Protein AF-A0A2R7NK83-F1 (afdb_monomer_lite)

pLDDT: mean 91.46, std 11.52, range [40.16, 98.31]

Radius of gyration: 13.01 Å; chains: 1; bounding box: 43×22×31 Å

Foldseek 3Di:
DDPPPAFAEDDPLLVLLLLQCLCVVVVVPFPPNVVSVCVLLVHDDDVVVSVVSVVRSVVSCVVCVVVVNVVVSVVSSVVSCVVSRHDD

Sequence (88 aa):
MQITQEKRAITIADGFALRIVAAERMGLSPAYVDIAKLQLSGTKIHPMLGAAMEREARAINARLSFNNQVDVGNKIVSELVEEYGLTE

Structure (mmCIF, N/CA/C/O backbone):
data_AF-A0A2R7NK83-F1
#
_entry.id   AF-A0A2R7NK83-F1
#
loop_
_atom_site.group_PDB
_atom_site.id
_atom_site.type_symbol
_atom_site.label_atom_id
_atom_site.label_alt_id
_atom_site.label_comp_id
_atom_site.label_asym_id
_atom_site.label_entity_id
_atom_site.label_seq_id
_atom_site.pdbx_PDB_ins_code
_atom_site.Cartn_x
_atom_site.Cartn_y
_atom_site.Cartn_z
_atom_site.occupancy
_atom_site.B_iso_or_equiv
_atom_site.auth_seq_id
_atom_site.auth_comp_id
_atom_site.auth_asym_id
_atom_site.auth_atom_id
_atom_site.pdbx_PDB_model_num
ATOM 1 N N . MET A 1 1 ? -32.339 0.494 7.118 1.00 40.16 1 MET A N 1
ATOM 2 C CA . MET A 1 1 ? -31.345 1.007 8.080 1.00 40.16 1 MET A CA 1
ATOM 3 C C . MET A 1 1 ? -30.016 1.057 7.340 1.00 40.16 1 MET A C 1
ATOM 5 O O . MET A 1 1 ? -29.419 0.012 7.129 1.00 40.16 1 MET A O 1
ATOM 9 N N . GLN A 1 2 ? -29.636 2.213 6.792 1.00 44.19 2 GLN A N 1
ATOM 10 C CA . GLN A 1 2 ? -28.318 2.377 6.174 1.00 44.19 2 GLN A CA 1
ATOM 11 C C . GLN A 1 2 ? -27.335 2.629 7.312 1.00 44.19 2 GLN A C 1
ATOM 13 O O . GLN A 1 2 ? -27.413 3.655 7.977 1.00 44.19 2 GLN A O 1
ATOM 18 N N . ILE A 1 3 ? -26.478 1.650 7.585 1.00 48.91 3 ILE A N 1
ATOM 19 C CA . ILE A 1 3 ? -25.327 1.855 8.455 1.00 48.91 3 ILE A CA 1
ATOM 20 C C . ILE A 1 3 ? -24.334 2.624 7.589 1.00 48.91 3 ILE A C 1
ATOM 22 O O . ILE A 1 3 ? -23.683 2.041 6.726 1.00 48.91 3 ILE A O 1
ATOM 26 N N . THR A 1 4 ? -24.278 3.942 7.742 1.00 52.88 4 THR A N 1
ATOM 27 C CA . THR A 1 4 ? -23.149 4.731 7.257 1.00 52.88 4 THR A CA 1
ATOM 28 C C . THR A 1 4 ? -21.938 4.251 8.051 1.00 52.88 4 THR A C 1
ATOM 30 O O . THR A 1 4 ? -21.767 4.631 9.205 1.00 52.88 4 THR A O 1
ATOM 33 N N . GLN A 1 5 ? -21.144 3.334 7.491 1.00 61.19 5 GLN A N 1
ATOM 34 C CA . GLN A 1 5 ? -19.814 3.086 8.035 1.00 61.19 5 GLN A CA 1
ATOM 35 C C . GLN A 1 5 ? -19.029 4.387 7.876 1.00 61.19 5 GLN A C 1
ATOM 37 O O . GLN A 1 5 ? -18.825 4.863 6.759 1.00 61.19 5 GLN A O 1
ATOM 42 N N . GLU A 1 6 ? -18.663 5.002 8.997 1.00 70.38 6 GLU A N 1
ATOM 43 C CA . GLU A 1 6 ? -17.786 6.167 9.000 1.00 70.38 6 GLU A CA 1
ATOM 44 C C . GLU A 1 6 ? -16.434 5.764 8.407 1.00 70.38 6 GLU A C 1
ATOM 46 O O . GLU A 1 6 ? -15.848 4.754 8.809 1.00 70.38 6 GLU A O 1
ATOM 51 N N . LYS A 1 7 ? -15.952 6.535 7.425 1.00 82.31 7 LYS A N 1
ATOM 52 C CA . LYS A 1 7 ? -14.646 6.281 6.817 1.00 82.31 7 LYS A CA 1
ATOM 53 C C . LYS A 1 7 ? -13.542 6.489 7.859 1.00 82.31 7 LYS A C 1
ATOM 55 O O . LYS A 1 7 ? -13.560 7.471 8.600 1.00 82.31 7 LYS A O 1
ATOM 60 N N . ARG A 1 8 ? -12.563 5.583 7.905 1.00 88.94 8 ARG A N 1
ATOM 61 C CA . ARG A 1 8 ? -11.408 5.664 8.814 1.00 88.94 8 ARG A CA 1
ATOM 62 C C . ARG A 1 8 ? -10.280 6.470 8.171 1.00 88.94 8 ARG A C 1
ATOM 64 O O . ARG A 1 8 ? -9.897 6.187 7.040 1.00 88.94 8 ARG A O 1
ATOM 71 N N . ALA A 1 9 ? -9.706 7.420 8.910 1.00 90.44 9 ALA A N 1
ATOM 72 C CA . ALA A 1 9 ? -8.545 8.177 8.442 1.00 90.44 9 ALA A CA 1
ATOM 73 C C . ALA A 1 9 ? -7.340 7.257 8.166 1.00 90.44 9 ALA A C 1
ATOM 75 O O . ALA A 1 9 ? -7.024 6.373 8.972 1.00 90.44 9 ALA A O 1
ATOM 76 N N . ILE A 1 10 ? -6.666 7.473 7.037 1.00 92.69 10 ILE A N 1
ATOM 77 C CA . ILE A 1 10 ? -5.482 6.721 6.623 1.00 92.69 10 ILE A CA 1
ATOM 78 C C . ILE A 1 10 ? -4.335 7.022 7.587 1.00 92.69 10 ILE A C 1
ATOM 80 O O . ILE A 1 10 ? -3.940 8.167 7.796 1.00 92.69 10 ILE A O 1
ATOM 84 N N . THR A 1 11 ? -3.747 5.970 8.150 1.00 92.00 11 THR A N 1
ATOM 85 C CA . THR A 1 11 ? -2.481 6.070 8.881 1.00 92.00 11 THR A CA 1
ATOM 86 C C . THR A 1 11 ? -1.295 5.752 7.970 1.00 92.00 11 THR A C 1
ATOM 88 O O . THR A 1 11 ? -1.436 5.150 6.906 1.00 92.00 11 THR A O 1
ATOM 91 N N . ILE A 1 12 ? -0.079 6.071 8.421 1.00 90.69 12 ILE A N 1
ATOM 92 C CA . ILE A 1 12 ? 1.155 5.698 7.707 1.00 90.69 12 ILE A CA 1
ATOM 93 C C . ILE A 1 12 ? 1.229 4.177 7.472 1.00 90.69 12 ILE A C 1
ATOM 95 O O . ILE A 1 12 ? 1.618 3.732 6.392 1.00 90.69 12 ILE A O 1
ATOM 99 N N . ALA A 1 13 ? 0.817 3.376 8.461 1.00 91.50 13 ALA A N 1
ATOM 100 C CA . ALA A 1 13 ? 0.803 1.920 8.345 1.00 91.50 13 ALA A CA 1
ATOM 101 C C . ALA A 1 13 ? -0.197 1.435 7.282 1.00 91.50 13 ALA A C 1
ATOM 103 O O . ALA A 1 13 ? 0.106 0.491 6.548 1.00 91.50 13 ALA A O 1
ATOM 104 N N . ASP A 1 14 ? -1.344 2.110 7.151 1.00 94.50 14 ASP A N 1
ATOM 105 C CA . ASP A 1 14 ? -2.315 1.825 6.090 1.00 94.50 14 ASP A CA 1
ATOM 106 C C . ASP A 1 14 ? -1.737 2.175 4.716 1.00 94.50 14 ASP A C 1
ATOM 108 O O . ASP A 1 14 ? -1.892 1.400 3.781 1.00 94.50 14 ASP A O 1
ATOM 112 N N . GLY A 1 15 ? -0.973 3.266 4.597 1.00 94.62 15 GLY A N 1
ATOM 113 C CA . GLY A 1 15 ? -0.265 3.611 3.360 1.00 94.62 15 GLY A CA 1
ATOM 114 C C . GLY A 1 15 ? 0.706 2.519 2.883 1.00 94.62 15 GLY A C 1
ATOM 115 O O . GLY A 1 15 ? 0.786 2.229 1.686 1.00 94.62 15 GLY A O 1
ATOM 116 N N . PHE A 1 16 ? 1.424 1.864 3.802 1.00 96.12 16 PHE A N 1
ATOM 117 C CA . PHE A 1 16 ? 2.277 0.719 3.454 1.00 96.12 16 PHE A CA 1
ATOM 118 C C . PHE A 1 16 ? 1.455 -0.498 3.036 1.00 96.12 16 PHE A C 1
ATOM 120 O O . PHE A 1 16 ? 1.757 -1.125 2.019 1.00 96.12 16 PHE A O 1
ATOM 127 N N . ALA A 1 17 ? 0.397 -0.803 3.787 1.00 97.06 17 ALA A N 1
ATOM 128 C CA . ALA A 1 17 ? -0.480 -1.927 3.505 1.00 97.06 17 ALA A CA 1
ATOM 129 C C . ALA A 1 17 ? -1.203 -1.780 2.152 1.00 97.06 17 ALA A C 1
ATOM 131 O O . ALA A 1 17 ? -1.216 -2.726 1.365 1.00 97.06 17 ALA A O 1
ATOM 132 N N . LEU A 1 18 ? -1.710 -0.585 1.829 1.00 97.75 18 LEU A N 1
ATOM 133 C CA . LEU A 1 18 ? -2.329 -0.263 0.540 1.00 97.75 18 LEU A CA 1
ATOM 134 C C . LEU A 1 18 ? -1.381 -0.564 -0.621 1.00 97.75 18 LEU A C 1
ATOM 136 O O . LEU A 1 18 ? -1.776 -1.200 -1.594 1.00 97.75 18 LEU A O 1
ATOM 140 N N . ARG A 1 19 ? -0.109 -0.166 -0.507 1.00 97.94 19 ARG A N 1
ATOM 141 C CA . ARG A 1 19 ? 0.890 -0.405 -1.557 1.00 97.94 19 ARG A CA 1
ATOM 142 C C . ARG A 1 19 ? 1.205 -1.897 -1.737 1.00 97.94 19 ARG A C 1
ATOM 144 O O . ARG A 1 19 ? 1.388 -2.341 -2.869 1.00 97.94 19 ARG A O 1
ATOM 151 N N . ILE A 1 20 ? 1.236 -2.671 -0.649 1.00 98.31 20 ILE A N 1
ATOM 152 C CA . ILE A 1 20 ? 1.419 -4.132 -0.692 1.00 98.31 20 ILE A CA 1
ATOM 153 C C . ILE A 1 20 ? 0.230 -4.807 -1.383 1.00 98.31 20 ILE A C 1
ATOM 155 O O . ILE A 1 20 ? 0.421 -5.574 -2.324 1.00 98.31 20 ILE A O 1
ATOM 159 N N . VAL A 1 21 ? -1.000 -4.489 -0.977 1.00 98.25 21 VAL A N 1
ATOM 160 C CA . VAL A 1 21 ? -2.204 -5.085 -1.581 1.00 98.25 21 VAL A CA 1
ATOM 161 C C . VAL A 1 21 ? -2.368 -4.647 -3.041 1.00 98.25 21 VAL A C 1
ATOM 163 O O . VAL A 1 21 ? -2.748 -5.453 -3.890 1.00 98.25 21 VAL A O 1
ATOM 166 N N . ALA A 1 22 ? -2.002 -3.409 -3.382 1.00 98.12 22 ALA A N 1
ATOM 167 C CA . ALA A 1 22 ? -1.992 -2.955 -4.768 1.00 98.12 22 ALA A CA 1
ATOM 168 C C . ALA A 1 22 ? -1.021 -3.777 -5.631 1.00 98.12 22 ALA A C 1
ATOM 170 O O . ALA A 1 22 ? -1.391 -4.229 -6.711 1.00 98.12 22 ALA A O 1
ATOM 171 N N . ALA A 1 23 ? 0.191 -4.049 -5.141 1.00 97.94 23 ALA A N 1
ATOM 172 C CA . ALA A 1 23 ? 1.156 -4.880 -5.858 1.00 97.94 23 ALA A CA 1
ATOM 173 C C . ALA A 1 23 ? 0.696 -6.340 -6.024 1.00 97.94 23 ALA A C 1
ATOM 175 O O . ALA A 1 23 ? 0.975 -6.947 -7.059 1.00 97.94 23 ALA A O 1
ATOM 176 N N . GLU A 1 24 ? -0.036 -6.900 -5.054 1.00 98.19 24 GLU A N 1
ATOM 177 C CA . GLU A 1 24 ? -0.690 -8.209 -5.197 1.00 98.19 24 GLU A CA 1
ATOM 178 C C . GLU A 1 24 ? -1.699 -8.187 -6.3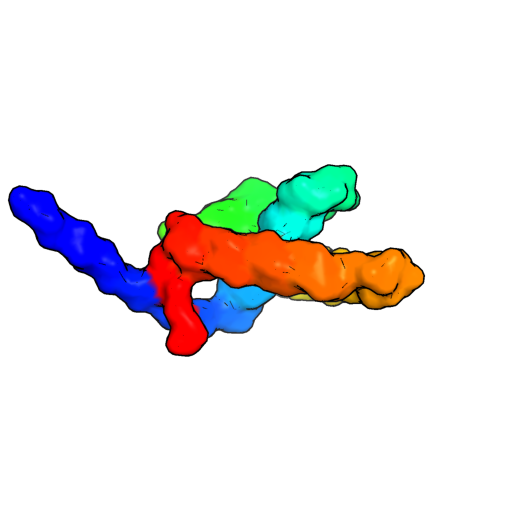54 1.00 98.19 24 GLU A C 1
ATOM 180 O O . GLU A 1 24 ? -1.635 -9.049 -7.229 1.00 98.19 24 GLU A O 1
ATOM 185 N N . ARG A 1 25 ? -2.567 -7.164 -6.422 1.00 97.44 25 ARG A N 1
ATOM 186 C CA . ARG A 1 25 ? -3.537 -6.993 -7.523 1.00 97.44 25 ARG A CA 1
ATOM 187 C C . ARG A 1 25 ? -2.877 -6.797 -8.886 1.00 97.44 25 ARG A C 1
ATOM 189 O O . ARG A 1 25 ? -3.453 -7.168 -9.902 1.00 97.44 25 ARG A O 1
ATOM 196 N N . MET A 1 26 ? -1.659 -6.261 -8.911 1.00 96.50 26 MET A N 1
ATOM 197 C CA . MET A 1 26 ? -0.833 -6.159 -10.118 1.00 96.50 26 MET A CA 1
ATOM 198 C C . MET A 1 26 ? -0.125 -7.475 -10.493 1.00 96.50 26 MET A C 1
ATOM 200 O O . MET A 1 26 ? 0.575 -7.517 -11.502 1.00 96.50 26 MET A O 1
ATOM 204 N N . GLY A 1 27 ? -0.254 -8.536 -9.689 1.00 96.19 27 GLY A N 1
ATOM 205 C CA . GLY A 1 27 ? 0.400 -9.828 -9.916 1.00 96.19 27 GLY A CA 1
ATOM 206 C C . GLY A 1 27 ? 1.880 -9.879 -9.508 1.00 96.19 27 GLY A C 1
ATOM 207 O O . GLY A 1 27 ? 2.597 -10.791 -9.914 1.00 96.19 27 GLY A O 1
ATOM 208 N N . LEU A 1 28 ? 2.373 -8.923 -8.709 1.00 92.19 28 LEU A N 1
ATOM 209 C CA . LEU A 1 28 ? 3.805 -8.780 -8.389 1.00 92.19 28 LEU A CA 1
ATOM 210 C C . LEU A 1 28 ? 4.304 -9.673 -7.237 1.00 92.19 28 LEU A C 1
ATOM 212 O O . LEU A 1 28 ? 5.499 -9.629 -6.937 1.00 92.19 28 LEU A O 1
ATOM 216 N N . SER A 1 29 ? 3.423 -10.496 -6.653 1.00 95.56 29 SER A N 1
ATOM 217 C CA . SER A 1 29 ? 3.691 -11.446 -5.552 1.00 95.56 29 SER A CA 1
ATOM 218 C C . SER A 1 29 ? 4.469 -10.846 -4.365 1.00 95.56 29 SER A C 1
ATOM 220 O O . SER A 1 29 ? 5.556 -11.327 -4.042 1.00 95.56 29 SER A O 1
ATOM 222 N N . PRO A 1 30 ? 3.960 -9.774 -3.731 1.00 96.31 30 PRO A N 1
ATOM 223 C CA . PRO A 1 30 ? 4.639 -9.130 -2.612 1.00 96.31 30 PRO A CA 1
ATOM 224 C C . PRO A 1 30 ? 4.578 -9.972 -1.330 1.00 96.31 30 PRO A C 1
ATOM 226 O O . PRO A 1 30 ? 3.706 -10.828 -1.160 1.00 96.31 30 PRO A O 1
ATOM 229 N N . ALA A 1 31 ? 5.484 -9.696 -0.394 1.00 97.06 31 ALA A N 1
ATOM 230 C CA . ALA A 1 31 ? 5.432 -10.285 0.941 1.00 97.06 31 ALA A CA 1
ATOM 231 C C . ALA A 1 31 ? 4.367 -9.608 1.829 1.00 97.06 31 ALA A C 1
ATOM 233 O O . ALA A 1 31 ? 3.938 -8.483 1.582 1.00 97.06 31 ALA A O 1
ATOM 234 N N . TYR A 1 32 ? 3.968 -10.285 2.912 1.00 96.62 32 TYR A N 1
ATOM 235 C CA . TYR A 1 32 ? 3.100 -9.741 3.974 1.00 96.62 32 TYR A CA 1
ATOM 236 C C . TYR A 1 32 ? 1.688 -9.311 3.543 1.00 96.62 32 TYR A C 1
ATOM 238 O O . TYR A 1 32 ? 1.041 -8.547 4.256 1.00 96.62 32 TYR A O 1
ATOM 246 N N . VAL A 1 33 ? 1.183 -9.831 2.423 1.00 97.50 33 VAL A N 1
ATOM 247 C CA . VAL A 1 33 ? -0.167 -9.547 1.906 1.00 97.50 33 VAL A CA 1
ATOM 248 C C . VAL A 1 33 ? -1.255 -9.732 2.962 1.00 97.50 33 VAL A C 1
ATOM 250 O O . VAL A 1 33 ? -2.066 -8.832 3.168 1.00 97.50 33 VAL A O 1
ATOM 253 N N . ASP A 1 34 ? -1.265 -10.867 3.661 1.00 96.25 34 ASP A N 1
ATOM 254 C CA . ASP A 1 34 ? -2.307 -11.154 4.653 1.00 96.25 34 ASP A CA 1
ATOM 255 C C . ASP A 1 34 ? -2.263 -10.161 5.819 1.00 96.25 34 ASP A C 1
ATOM 257 O O . ASP A 1 34 ? -3.293 -9.698 6.301 1.00 96.25 34 ASP A O 1
ATOM 261 N N . ILE A 1 35 ? -1.058 -9.762 6.227 1.00 96.00 35 ILE A N 1
ATOM 262 C CA . ILE A 1 35 ? -0.844 -8.782 7.297 1.00 96.00 35 ILE A CA 1
ATOM 263 C C . ILE A 1 35 ? -1.286 -7.390 6.842 1.00 96.00 35 ILE A C 1
ATOM 265 O O . ILE A 1 35 ? -1.911 -6.665 7.612 1.00 96.00 35 ILE A O 1
ATOM 269 N N . ALA A 1 36 ? -1.014 -7.032 5.587 1.00 96.75 36 ALA A N 1
ATOM 270 C CA . ALA A 1 36 ? -1.483 -5.791 4.993 1.00 96.75 36 ALA A CA 1
ATOM 271 C C . ALA A 1 36 ? -3.020 -5.744 4.947 1.00 96.75 36 ALA A C 1
ATOM 273 O O . ALA A 1 36 ? -3.611 -4.763 5.389 1.00 96.75 36 ALA A O 1
ATOM 274 N N . LYS A 1 37 ? -3.686 -6.825 4.521 1.00 96.81 37 LYS A N 1
ATOM 275 C CA . LYS A 1 37 ? -5.158 -6.927 4.550 1.00 96.81 37 LYS A CA 1
ATOM 276 C C . LYS A 1 37 ? -5.710 -6.802 5.975 1.00 96.81 37 LYS A C 1
ATOM 278 O O . LYS A 1 37 ? -6.675 -6.069 6.196 1.00 96.81 37 LYS A O 1
ATOM 283 N N . LEU A 1 38 ? -5.063 -7.434 6.960 1.00 94.81 38 LEU A N 1
ATOM 284 C CA . LEU A 1 38 ? -5.421 -7.278 8.374 1.00 94.81 38 LEU A CA 1
ATOM 285 C C . LEU A 1 38 ? -5.290 -5.818 8.836 1.00 94.81 38 LEU A C 1
ATOM 287 O O . LEU A 1 38 ? -6.227 -5.290 9.434 1.00 94.81 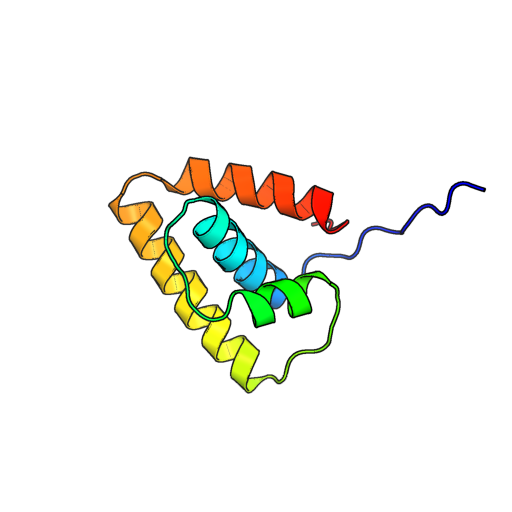38 LEU A O 1
ATOM 291 N N . GLN A 1 39 ? -4.187 -5.142 8.510 1.00 94.44 39 GLN A N 1
ATOM 292 C CA . GLN A 1 39 ? -3.988 -3.725 8.828 1.00 94.44 39 GLN A CA 1
ATOM 293 C C . GLN A 1 39 ? -5.097 -2.846 8.227 1.00 94.44 39 GLN A C 1
ATOM 295 O O . GLN A 1 39 ? -5.685 -2.032 8.939 1.00 94.44 39 GLN A O 1
ATOM 300 N N . LEU A 1 40 ? -5.438 -3.044 6.949 1.00 95.06 40 LEU A N 1
ATOM 301 C CA . LEU A 1 40 ? -6.478 -2.259 6.274 1.00 95.06 40 LEU A CA 1
ATOM 302 C C . LEU A 1 40 ? -7.866 -2.485 6.879 1.00 95.06 40 LEU A C 1
ATOM 304 O O . LEU A 1 40 ? -8.617 -1.522 7.030 1.00 95.06 40 LEU A O 1
ATOM 308 N N . SER A 1 41 ? -8.164 -3.711 7.325 1.00 92.62 41 SER A N 1
ATOM 309 C CA . SER A 1 41 ? -9.403 -4.037 8.051 1.00 92.62 41 SER A CA 1
ATOM 310 C C . SER A 1 41 ? -9.511 -3.395 9.446 1.00 92.62 41 SER A C 1
ATOM 312 O O . SER A 1 41 ? -10.525 -3.554 10.121 1.00 92.62 41 SER A O 1
ATOM 314 N N . GLY A 1 42 ? -8.473 -2.680 9.900 1.00 88.88 42 GLY A N 1
ATOM 315 C CA . GLY A 1 42 ? -8.423 -2.038 11.215 1.00 88.88 42 GLY A CA 1
ATOM 316 C C . GLY A 1 42 ? -7.897 -2.946 12.329 1.00 88.88 42 GLY A C 1
ATOM 317 O O . GLY A 1 42 ? -7.946 -2.577 13.504 1.00 88.88 42 GLY A O 1
ATOM 318 N N . THR A 1 43 ? -7.369 -4.125 11.988 1.00 88.50 43 THR A N 1
ATOM 319 C CA . THR A 1 43 ? -6.754 -5.025 12.966 1.00 88.50 43 THR A CA 1
ATOM 320 C C . THR A 1 43 ? -5.403 -4.475 13.410 1.00 88.50 43 THR A C 1
ATOM 322 O O . THR A 1 43 ? -4.542 -4.149 12.595 1.00 88.50 43 THR A O 1
ATOM 325 N N . LYS A 1 44 ? -5.179 -4.417 14.727 1.00 82.62 44 LYS A N 1
ATOM 326 C CA . LYS A 1 44 ? -3.903 -3.974 15.295 1.00 82.62 44 LYS A CA 1
ATOM 327 C C . LYS A 1 44 ? -2.802 -4.997 15.007 1.00 82.62 44 LYS A C 1
ATOM 329 O O . LYS A 1 44 ? -2.775 -6.067 15.613 1.00 82.62 44 LYS A O 1
ATOM 334 N N . ILE A 1 45 ? -1.864 -4.649 14.132 1.00 86.94 45 ILE A N 1
ATOM 335 C CA . ILE A 1 45 ? -0.671 -5.463 13.876 1.00 86.94 45 ILE A CA 1
ATOM 336 C C . ILE A 1 45 ? 0.437 -5.166 14.895 1.00 86.94 45 ILE A C 1
ATOM 338 O O . ILE A 1 45 ? 0.533 -4.072 15.457 1.00 86.94 45 ILE A O 1
ATOM 342 N N . HIS A 1 46 ? 1.309 -6.146 15.130 1.00 87.69 46 HIS A N 1
ATOM 343 C CA . HIS A 1 46 ? 2.476 -5.958 15.991 1.00 87.69 46 HIS A CA 1
ATOM 344 C C . HIS A 1 46 ? 3.466 -4.953 15.357 1.00 87.69 46 HIS A C 1
ATOM 346 O O . HIS A 1 46 ? 3.728 -5.058 14.157 1.00 87.69 46 HIS A O 1
ATOM 352 N N . PRO A 1 47 ? 4.098 -4.036 16.120 1.00 85.25 47 PRO A N 1
ATOM 353 C CA . PRO A 1 47 ? 4.993 -3.011 15.562 1.00 85.25 47 PRO A CA 1
ATOM 354 C C . PRO A 1 47 ? 6.129 -3.554 14.682 1.00 85.25 47 PRO A C 1
ATOM 356 O O . PRO A 1 47 ? 6.474 -2.955 13.666 1.00 85.25 47 PRO A O 1
ATOM 359 N N . MET A 1 48 ? 6.677 -4.725 15.028 1.00 89.44 48 MET A N 1
ATOM 360 C CA . MET A 1 48 ? 7.721 -5.381 14.227 1.00 89.44 48 MET A CA 1
ATOM 361 C C . MET A 1 48 ? 7.240 -5.744 12.811 1.00 89.44 48 MET A C 1
ATOM 363 O O . MET A 1 48 ? 8.012 -5.655 11.859 1.00 89.44 48 MET A O 1
ATOM 367 N N . LEU A 1 49 ? 5.961 -6.105 12.662 1.00 91.00 49 LEU A N 1
ATOM 368 C CA . LEU A 1 49 ? 5.350 -6.371 11.359 1.00 91.00 49 LEU A CA 1
ATOM 369 C C . LEU A 1 49 ? 5.143 -5.074 10.572 1.00 91.00 49 LEU A C 1
ATOM 371 O O . LEU A 1 49 ? 5.363 -5.062 9.367 1.00 91.00 49 LEU A O 1
ATOM 375 N N . GLY A 1 50 ? 4.820 -3.969 11.252 1.00 89.88 50 GLY A N 1
ATOM 376 C CA . GLY A 1 50 ? 4.750 -2.641 10.636 1.00 89.88 50 GLY A CA 1
ATOM 377 C C . GLY A 1 50 ? 6.064 -2.234 9.962 1.00 89.88 50 GLY A C 1
ATOM 378 O O . GLY A 1 50 ? 6.067 -1.838 8.799 1.00 89.88 50 GLY A O 1
ATOM 379 N N . ALA A 1 51 ? 7.193 -2.424 10.650 1.00 92.12 51 ALA A N 1
ATOM 380 C CA . ALA A 1 51 ? 8.516 -2.144 10.086 1.00 92.12 51 ALA A CA 1
ATOM 381 C C . ALA A 1 51 ? 8.872 -3.065 8.900 1.00 92.12 51 ALA A C 1
ATOM 383 O O . ALA A 1 51 ? 9.537 -2.636 7.956 1.00 92.12 51 ALA A O 1
ATOM 384 N N . ALA A 1 52 ? 8.438 -4.329 8.929 1.00 94.75 52 ALA A N 1
ATOM 385 C CA . ALA A 1 52 ? 8.630 -5.253 7.813 1.00 94.75 52 ALA A CA 1
ATOM 386 C C . ALA A 1 52 ? 7.804 -4.838 6.581 1.00 94.75 52 ALA A C 1
ATOM 388 O O . ALA A 1 52 ? 8.344 -4.797 5.474 1.00 94.75 52 ALA A O 1
ATOM 389 N N . MET A 1 53 ? 6.540 -4.446 6.780 1.00 95.75 53 MET A N 1
ATOM 390 C CA . MET A 1 53 ? 5.682 -3.922 5.712 1.00 95.75 53 MET A CA 1
ATOM 391 C C . MET A 1 53 ? 6.233 -2.631 5.109 1.00 95.75 53 MET A C 1
ATOM 393 O O . MET A 1 53 ? 6.178 -2.460 3.897 1.00 95.75 53 MET A O 1
ATOM 397 N N . GLU A 1 54 ? 6.796 -1.729 5.916 1.00 96.50 54 GLU A N 1
ATOM 398 C CA . GLU A 1 54 ? 7.419 -0.509 5.396 1.00 96.50 54 GLU A CA 1
ATOM 399 C C . GLU A 1 54 ? 8.545 -0.828 4.401 1.00 96.50 54 GLU A C 1
ATOM 401 O O . GLU A 1 54 ? 8.612 -0.241 3.317 1.00 96.50 54 GLU A O 1
ATOM 406 N N . ARG A 1 55 ? 9.436 -1.764 4.754 1.00 97.00 55 ARG A N 1
ATOM 407 C CA . ARG A 1 55 ? 10.548 -2.171 3.880 1.00 97.00 55 ARG A CA 1
ATOM 408 C C . ARG A 1 55 ? 10.035 -2.767 2.573 1.00 97.00 55 ARG A C 1
ATOM 410 O O . ARG A 1 55 ? 10.520 -2.385 1.510 1.00 97.00 55 ARG A O 1
ATOM 417 N N . GLU A 1 56 ? 9.037 -3.641 2.657 1.00 97.56 56 GLU A N 1
ATOM 418 C CA . GLU A 1 56 ? 8.404 -4.248 1.484 1.00 97.56 56 GLU A CA 1
ATOM 419 C C . GLU A 1 56 ? 7.727 -3.190 0.601 1.00 97.56 56 GLU A C 1
ATOM 421 O O . GLU A 1 56 ? 7.968 -3.128 -0.602 1.00 97.56 56 GLU A O 1
ATOM 426 N N . ALA A 1 57 ? 6.959 -2.272 1.193 1.00 97.31 57 ALA A N 1
ATOM 427 C CA . ALA A 1 57 ? 6.303 -1.185 0.472 1.00 97.31 57 ALA A CA 1
ATOM 428 C C . ALA A 1 57 ? 7.312 -0.273 -0.248 1.00 97.31 57 ALA A C 1
ATOM 430 O O . ALA A 1 57 ? 7.061 0.165 -1.374 1.00 97.31 57 ALA A O 1
ATOM 431 N N . ARG A 1 58 ? 8.475 -0.003 0.361 1.00 97.31 58 ARG A N 1
ATOM 432 C CA . ARG A 1 58 ? 9.568 0.744 -0.285 1.00 97.31 58 ARG A CA 1
ATOM 433 C C . ARG A 1 58 ? 10.163 -0.031 -1.465 1.00 97.31 58 ARG A C 1
ATOM 435 O O . ARG A 1 58 ? 10.377 0.567 -2.520 1.00 97.31 58 ARG A O 1
ATOM 442 N N . ALA A 1 59 ? 10.386 -1.339 -1.318 1.00 97.62 59 ALA A N 1
ATOM 443 C CA . ALA A 1 59 ? 10.889 -2.195 -2.395 1.00 97.62 59 ALA A CA 1
ATOM 444 C C . ALA A 1 59 ? 9.906 -2.269 -3.577 1.00 97.62 59 ALA A C 1
ATOM 446 O O . ALA A 1 59 ? 10.310 -2.114 -4.731 1.00 97.62 59 ALA A O 1
ATOM 447 N N . ILE A 1 60 ? 8.607 -2.404 -3.293 1.00 97.62 60 ILE A N 1
ATOM 448 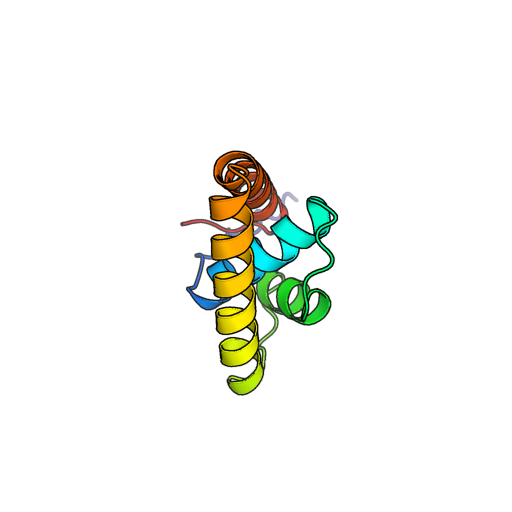C CA . ILE A 1 60 ? 7.535 -2.334 -4.293 1.00 97.62 60 ILE A CA 1
ATOM 449 C C . ILE A 1 60 ? 7.575 -0.991 -5.018 1.00 97.62 60 ILE A C 1
ATOM 451 O O . ILE A 1 60 ? 7.592 -0.968 -6.244 1.00 97.62 60 ILE A O 1
ATOM 455 N N . ASN A 1 61 ? 7.638 0.128 -4.289 1.00 96.44 61 ASN A N 1
ATOM 456 C CA . ASN A 1 61 ? 7.671 1.452 -4.911 1.00 96.44 61 ASN A CA 1
ATOM 457 C C . ASN A 1 61 ? 8.878 1.619 -5.848 1.00 96.44 61 ASN A C 1
ATOM 459 O O . ASN A 1 61 ? 8.738 2.155 -6.945 1.00 96.44 61 ASN A O 1
ATOM 463 N N . ALA A 1 62 ? 10.051 1.125 -5.440 1.00 97.25 62 ALA A N 1
ATOM 464 C CA . ALA A 1 62 ? 11.245 1.129 -6.280 1.00 97.25 62 ALA A CA 1
ATOM 465 C C . ALA A 1 62 ? 11.053 0.285 -7.553 1.00 97.25 62 ALA A C 1
ATOM 467 O O . ALA A 1 62 ? 11.382 0.747 -8.644 1.00 97.25 62 ALA A O 1
ATOM 468 N N . ARG A 1 63 ? 10.460 -0.911 -7.435 1.00 96.19 63 ARG A N 1
ATOM 469 C CA . ARG A 1 63 ? 10.155 -1.791 -8.576 1.00 96.19 63 ARG A CA 1
ATOM 470 C C . ARG A 1 63 ? 9.142 -1.166 -9.537 1.00 96.19 63 ARG A C 1
ATOM 472 O O . ARG A 1 63 ? 9.344 -1.214 -10.747 1.00 96.19 63 ARG A O 1
ATOM 479 N N . LEU A 1 64 ? 8.073 -0.565 -9.014 1.00 96.31 64 LEU A N 1
ATOM 480 C CA . LEU A 1 64 ? 7.063 0.126 -9.820 1.00 96.31 64 LEU A CA 1
ATOM 481 C C . LEU A 1 64 ? 7.658 1.328 -10.552 1.00 96.31 64 LEU A C 1
ATOM 483 O O . LEU A 1 64 ? 7.373 1.515 -11.730 1.00 96.31 64 LEU A O 1
ATOM 487 N N . SER A 1 65 ? 8.503 2.107 -9.874 1.00 96.50 65 SER A N 1
ATOM 488 C CA . SER A 1 65 ? 9.221 3.233 -10.477 1.00 96.50 65 SER A CA 1
ATOM 489 C C . SER A 1 65 ? 10.130 2.768 -11.614 1.00 96.50 65 SER A C 1
ATOM 491 O O . SER A 1 65 ? 10.016 3.263 -12.730 1.00 96.50 65 SER A O 1
ATOM 493 N N . PHE A 1 66 ? 10.946 1.736 -11.374 1.00 95.75 66 PHE A N 1
ATOM 494 C CA . PHE A 1 66 ? 11.829 1.159 -12.391 1.00 95.75 66 PHE A CA 1
ATOM 495 C C . PHE A 1 66 ? 11.068 0.670 -13.6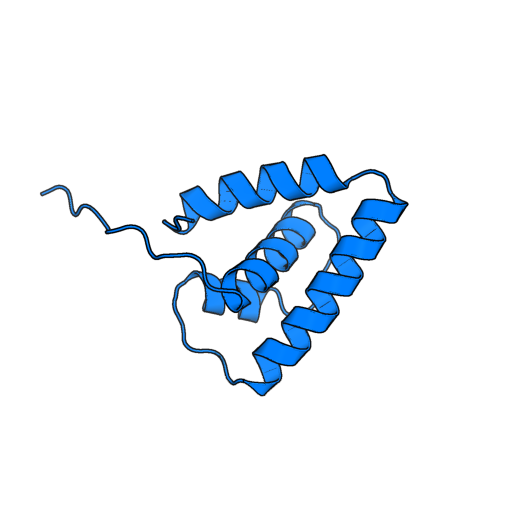36 1.00 95.75 66 PHE A C 1
ATOM 497 O O . PHE A 1 66 ? 11.541 0.834 -14.757 1.00 95.75 66 PHE A O 1
ATOM 504 N N . ASN A 1 67 ? 9.868 0.116 -13.448 1.00 94.94 67 ASN A N 1
ATOM 505 C CA . ASN A 1 67 ? 9.031 -0.394 -14.534 1.00 94.94 67 ASN A CA 1
ATOM 5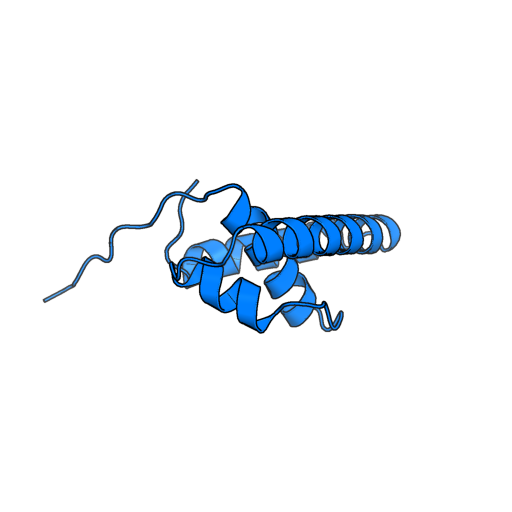06 C C . ASN A 1 67 ? 8.083 0.654 -15.150 1.00 94.94 67 ASN A C 1
ATOM 508 O O . ASN A 1 67 ? 7.294 0.294 -16.021 1.00 94.94 67 ASN A O 1
ATOM 512 N N . ASN A 1 68 ? 8.115 1.919 -14.714 1.00 95.62 68 ASN A N 1
ATOM 513 C CA . ASN A 1 68 ? 7.149 2.959 -15.104 1.00 95.62 68 ASN A CA 1
ATOM 514 C C . ASN A 1 68 ? 5.675 2.569 -14.843 1.00 95.62 68 ASN A C 1
ATOM 516 O O . ASN A 1 68 ? 4.784 2.872 -15.631 1.00 95.62 68 ASN A O 1
ATOM 520 N N . GLN A 1 69 ? 5.406 1.876 -13.733 1.00 97.00 69 GLN A N 1
ATOM 521 C CA . GLN A 1 69 ? 4.075 1.373 -13.354 1.00 97.00 69 GLN A CA 1
ATOM 522 C C . GLN A 1 69 ? 3.481 2.075 -12.120 1.00 97.00 69 GLN A C 1
ATOM 524 O O . GLN A 1 69 ? 2.498 1.600 -11.550 1.00 97.00 69 GLN A O 1
ATOM 529 N N . VAL A 1 70 ? 4.065 3.198 -11.688 1.00 96.62 70 VAL A N 1
ATOM 530 C CA . VAL A 1 70 ? 3.623 3.933 -10.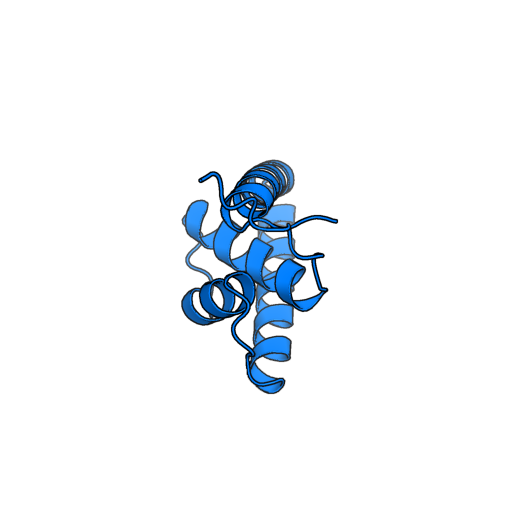487 1.00 96.62 70 VAL A CA 1
ATOM 531 C C . VAL A 1 70 ? 2.169 4.386 -10.610 1.00 96.62 70 VAL A C 1
ATOM 533 O O . VAL A 1 70 ? 1.399 4.186 -9.675 1.00 96.62 70 VAL A O 1
ATOM 536 N N . ASP A 1 71 ? 1.764 4.904 -11.770 1.00 97.31 71 ASP A N 1
ATOM 537 C CA . ASP A 1 71 ? 0.393 5.386 -11.987 1.00 97.31 71 ASP A CA 1
ATOM 538 C C . ASP A 1 71 ? -0.642 4.257 -11.906 1.00 97.31 71 ASP A C 1
ATOM 540 O O . ASP A 1 71 ? -1.717 4.430 -11.332 1.00 97.31 71 ASP A O 1
ATOM 544 N N . VAL A 1 72 ? -0.293 3.070 -12.416 1.00 96.44 72 VAL A N 1
ATOM 545 C CA . VAL A 1 72 ? -1.135 1.868 -12.300 1.00 96.44 72 VAL A CA 1
ATOM 546 C C . VAL A 1 72 ? -1.286 1.472 -10.832 1.00 96.44 72 VAL A C 1
ATOM 548 O O . VAL A 1 72 ? -2.399 1.205 -10.380 1.00 96.44 72 VAL A O 1
ATOM 551 N N . GLY A 1 73 ? -0.186 1.489 -10.075 1.00 96.44 73 GLY A N 1
ATOM 552 C CA . GLY A 1 73 ? -0.209 1.233 -8.636 1.00 96.44 73 GLY A CA 1
ATOM 553 C C . GLY A 1 73 ? -1.081 2.237 -7.879 1.00 96.44 73 GLY A C 1
ATOM 554 O O . GLY A 1 73 ? -1.913 1.831 -7.072 1.00 96.44 73 GLY A O 1
ATOM 555 N N . ASN A 1 74 ? -0.952 3.533 -8.176 1.00 96.31 74 ASN A N 1
ATOM 556 C CA . ASN A 1 74 ? -1.735 4.592 -7.535 1.00 96.31 74 ASN A CA 1
ATOM 557 C C . ASN A 1 74 ? -3.234 4.456 -7.819 1.00 96.31 74 ASN A C 1
ATOM 559 O O . ASN A 1 74 ? -4.038 4.619 -6.906 1.00 96.31 74 ASN A O 1
ATOM 563 N N . LYS A 1 75 ? -3.616 4.093 -9.050 1.00 97.31 75 LYS A N 1
ATOM 564 C CA . LYS A 1 75 ? -5.020 3.839 -9.392 1.00 97.31 75 LYS A CA 1
ATOM 565 C C . LYS A 1 75 ? -5.620 2.729 -8.524 1.00 97.31 75 LYS A C 1
ATOM 567 O O . LYS A 1 75 ? -6.694 2.908 -7.958 1.00 97.31 75 LYS A O 1
ATOM 572 N N . ILE A 1 76 ? -4.906 1.612 -8.378 1.00 97.38 76 ILE A N 1
ATOM 573 C CA . ILE A 1 76 ? -5.358 0.492 -7.542 1.00 97.38 76 ILE A CA 1
ATOM 574 C C . ILE A 1 76 ? -5.407 0.902 -6.065 1.00 97.38 76 ILE A C 1
ATOM 576 O O . ILE A 1 76 ? -6.321 0.501 -5.350 1.00 97.38 76 ILE A O 1
ATOM 580 N N . VAL A 1 77 ? -4.463 1.723 -5.595 1.00 97.00 77 VAL A N 1
ATOM 581 C CA . VAL A 1 77 ? -4.509 2.276 -4.234 1.00 97.00 77 VAL A CA 1
ATOM 582 C C . VAL A 1 77 ? -5.778 3.102 -4.017 1.00 97.00 77 VAL A C 1
ATOM 584 O O . VAL A 1 77 ? -6.440 2.895 -3.007 1.00 97.00 77 VAL A O 1
ATOM 587 N N . SER A 1 78 ? -6.163 3.978 -4.949 1.00 95.44 78 SER A N 1
ATOM 588 C CA . SER A 1 78 ? -7.411 4.747 -4.837 1.00 95.44 78 SER A CA 1
ATOM 589 C C . SER A 1 78 ? -8.653 3.849 -4.789 1.00 95.44 78 SER A C 1
ATOM 591 O O . SER A 1 78 ? -9.554 4.095 -3.992 1.00 95.44 78 SER A O 1
ATOM 593 N N . GLU A 1 79 ? -8.687 2.777 -5.587 1.00 95.81 79 GLU A N 1
ATOM 594 C CA . GLU A 1 79 ? -9.764 1.775 -5.539 1.00 95.81 79 GLU A CA 1
ATOM 595 C C . GLU A 1 79 ? -9.818 1.069 -4.172 1.00 95.81 79 GLU A C 1
ATOM 597 O O . GLU A 1 79 ? -10.892 0.897 -3.600 1.00 95.81 79 GLU A O 1
ATOM 602 N N . LEU A 1 80 ? -8.656 0.712 -3.614 1.00 95.94 80 LEU A N 1
ATOM 603 C CA . LEU A 1 80 ? -8.545 0.084 -2.296 1.00 95.94 80 LEU A CA 1
ATOM 604 C C . LEU A 1 80 ? -8.946 1.027 -1.153 1.00 95.94 80 LEU A C 1
ATOM 606 O O . LEU A 1 80 ? -9.545 0.574 -0.182 1.00 95.94 80 LEU A O 1
ATOM 610 N N . VAL A 1 81 ? -8.632 2.322 -1.247 1.00 94.94 81 VAL A N 1
ATOM 611 C CA . VAL A 1 81 ? -9.053 3.325 -0.255 1.00 94.94 81 VAL A CA 1
ATOM 612 C C . VAL A 1 81 ? -10.575 3.345 -0.137 1.00 94.94 81 VAL A C 1
ATOM 614 O O . VAL A 1 81 ? -11.095 3.277 0.974 1.00 94.94 81 VAL A O 1
ATOM 617 N N . GLU A 1 82 ? -11.294 3.347 -1.259 1.00 93.94 82 GLU A N 1
ATOM 618 C CA . GLU A 1 82 ? -12.758 3.265 -1.249 1.00 93.94 82 GLU A CA 1
ATOM 619 C C . GLU A 1 82 ? -13.260 1.902 -0.746 1.00 93.94 82 GLU A C 1
ATOM 621 O O . GLU A 1 82 ? -14.161 1.853 0.091 1.00 93.94 82 GLU A O 1
ATOM 626 N N . GLU A 1 83 ? -12.653 0.797 -1.191 1.00 93.50 83 GLU A N 1
ATOM 627 C CA . GLU A 1 83 ? -13.048 -0.567 -0.805 1.00 93.50 83 GLU A CA 1
ATOM 628 C C . GLU A 1 83 ? -12.941 -0.826 0.703 1.00 93.50 83 GLU A C 1
ATOM 630 O O . GLU A 1 83 ? -13.817 -1.461 1.289 1.00 93.50 83 GLU A O 1
ATOM 635 N N . TYR A 1 84 ? -11.890 -0.314 1.344 1.00 93.00 84 TYR A N 1
ATOM 636 C CA . TYR A 1 84 ? -11.675 -0.452 2.786 1.00 93.00 84 TYR A CA 1
ATOM 637 C C . TYR A 1 84 ? -12.320 0.674 3.606 1.00 93.00 84 TYR A C 1
ATOM 639 O O . TYR A 1 84 ? -12.123 0.730 4.822 1.00 93.00 84 TYR A O 1
ATOM 647 N N . GLY A 1 85 ? -13.082 1.575 2.973 1.00 92.94 85 GLY A N 1
ATOM 648 C CA . GLY A 1 85 ? -13.731 2.692 3.658 1.00 92.94 85 GLY A CA 1
ATOM 649 C C . GLY A 1 85 ? -12.727 3.632 4.329 1.00 92.94 85 GLY A C 1
ATOM 650 O O . GLY A 1 85 ? -12.938 4.060 5.462 1.00 92.94 85 GLY A O 1
ATOM 651 N N . LEU A 1 86 ? -11.611 3.921 3.663 1.00 92.38 86 LEU A N 1
ATOM 652 C CA . LEU A 1 86 ? -10.566 4.811 4.155 1.00 92.38 86 LEU A CA 1
ATOM 653 C C . LEU A 1 86 ? -10.747 6.233 3.602 1.00 92.38 86 LEU A C 1
ATOM 655 O O . LEU A 1 86 ? -11.349 6.438 2.547 1.00 92.38 86 LEU A O 1
ATOM 659 N N . THR A 1 87 ? -10.234 7.226 4.322 1.00 90.31 87 THR A N 1
ATOM 660 C CA . THR A 1 87 ? -10.187 8.631 3.889 1.00 90.31 87 THR A CA 1
ATOM 661 C C . THR A 1 87 ? -8.837 9.244 4.229 1.00 90.31 87 THR A C 1
ATOM 663 O O . THR A 1 87 ? -8.259 8.903 5.259 1.00 90.31 87 THR A O 1
ATOM 666 N N . GLU A 1 88 ? -8.330 10.124 3.367 1.00 72.50 88 GLU A N 1
ATOM 667 C CA . GLU A 1 88 ? -7.167 10.971 3.680 1.00 72.50 88 GLU A CA 1
ATOM 668 C C . GLU A 1 88 ? -7.471 11.961 4.811 1.00 72.50 88 GLU A C 1
ATOM 670 O O . GLU A 1 88 ? -8.659 12.347 4.958 1.00 72.50 88 GLU A O 1
#

Secondary structure (DSSP, 8-state):
-----PPEEPPHHHHHHHHHHHHHHTT---TTHHHHHHHHTT----HHHHHHHHHHHHHHHHHHHHTT-HHHHHHHHHHHHHHTTEE-